Protein AF-A0A964Z8X9-F1 (afdb_monomer)

Nearest PDB structures (foldseek):
  7f8b-assembly1_A  TM=7.675E-01  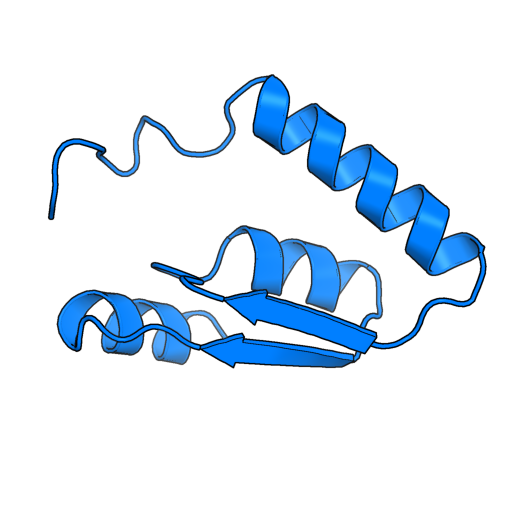e=2.578E-02  Mycolicibacterium smegmatis
  7f8a-assembly1_A  TM=7.657E-01  e=3.612E-02  Mycolicibacterium smegmatis
  7f8c-assembly1_A  TM=7.665E-01  e=8.111E-02  Mycolicibacterium smegmatis
  2avn-assembly1_A  TM=6.806E-01  e=1.215E-01  Thermotoga maritima MSB8
  6uk5-assembly1_B  TM=7.250E-01  e=1.821E-01  Micromonospora echinospora

Structure (mmCIF, N/CA/C/O backbone):
data_AF-A0A964Z8X9-F1
#
_entry.id   AF-A0A964Z8X9-F1
#
loop_
_atom_site.group_PDB
_atom_site.id
_atom_site.type_symbol
_atom_site.label_atom_id
_atom_site.label_alt_id
_atom_site.label_comp_id
_atom_site.label_asym_id
_atom_site.label_entity_id
_atom_site.label_seq_id
_atom_site.pdbx_PDB_ins_code
_atom_site.Cartn_x
_atom_site.Cartn_y
_atom_site.Cartn_z
_atom_site.occupancy
_atom_site.B_iso_or_equiv
_atom_site.auth_seq_id
_atom_site.auth_comp_id
_atom_site.auth_asym_id
_atom_site.auth_atom_id
_atom_site.pdbx_PDB_model_num
ATOM 1 N N . MET A 1 1 ? 14.664 0.792 -12.653 1.00 55.81 1 MET A N 1
ATOM 2 C CA . MET A 1 1 ? 13.419 1.509 -12.298 1.00 55.81 1 MET A CA 1
ATOM 3 C C . MET A 1 1 ? 13.442 2.876 -12.973 1.00 55.81 1 MET A C 1
ATOM 5 O O . MET A 1 1 ? 14.486 3.224 -13.507 1.00 55.81 1 MET A O 1
ATOM 9 N N . GLY A 1 2 ? 12.303 3.567 -13.087 1.00 62.34 2 GLY A N 1
ATOM 10 C CA . GLY A 1 2 ? 12.162 4.811 -13.861 1.00 62.34 2 GLY A CA 1
ATOM 11 C C . GLY A 1 2 ? 12.959 6.005 -13.309 1.0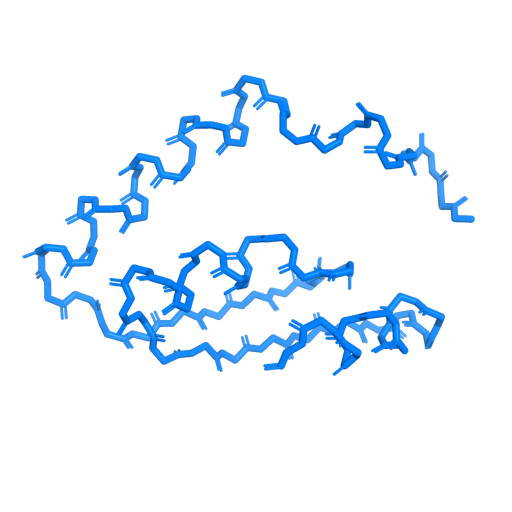0 62.34 2 GLY A C 1
ATOM 12 O O . GLY A 1 2 ? 14.023 5.854 -12.730 1.00 62.34 2 GLY A O 1
ATOM 13 N N . LYS A 1 3 ? 12.440 7.223 -13.492 1.00 65.19 3 LYS A N 1
ATOM 14 C CA . LYS A 1 3 ? 13.113 8.482 -13.107 1.00 65.19 3 LYS A CA 1
ATOM 15 C C . LYS A 1 3 ? 13.281 8.686 -11.584 1.00 65.19 3 LYS A C 1
ATOM 17 O O . LYS A 1 3 ? 13.944 9.638 -11.197 1.00 65.19 3 LYS A O 1
ATOM 22 N N . PHE A 1 4 ? 12.675 7.824 -10.769 1.00 66.44 4 PHE A N 1
ATOM 23 C CA . PHE A 1 4 ? 12.632 7.900 -9.308 1.00 66.44 4 PHE A CA 1
ATOM 24 C C . PHE A 1 4 ? 13.245 6.633 -8.699 1.00 66.44 4 PHE A C 1
ATOM 26 O O . PHE A 1 4 ? 13.003 5.527 -9.199 1.00 66.44 4 PHE A O 1
ATOM 33 N N . ASP A 1 5 ? 14.034 6.810 -7.644 1.00 73.12 5 ASP A N 1
ATOM 34 C CA . ASP A 1 5 ? 14.699 5.756 -6.872 1.00 73.12 5 ASP A CA 1
ATOM 35 C C . ASP A 1 5 ? 14.039 5.617 -5.486 1.00 73.12 5 ASP A C 1
ATOM 37 O O . ASP A 1 5 ? 13.244 6.444 -5.056 1.00 73.12 5 ASP A O 1
ATOM 41 N N . THR A 1 6 ? 14.372 4.563 -4.749 1.00 68.50 6 THR A N 1
ATOM 42 C CA . THR A 1 6 ? 13.935 4.315 -3.367 1.00 68.50 6 THR A CA 1
ATOM 43 C C . THR A 1 6 ? 14.276 5.450 -2.398 1.00 68.50 6 THR A C 1
ATOM 45 O O . THR A 1 6 ? 13.624 5.577 -1.365 1.00 68.50 6 THR A O 1
ATOM 48 N N . LEU A 1 7 ? 15.261 6.292 -2.733 1.00 69.56 7 LEU A N 1
ATOM 49 C CA . LEU A 1 7 ? 15.604 7.509 -1.990 1.00 69.56 7 LEU A CA 1
ATOM 50 C C . LEU A 1 7 ? 14.545 8.614 -2.113 1.00 69.56 7 LEU A C 1
ATOM 52 O O . LEU A 1 7 ? 14.521 9.512 -1.278 1.00 69.56 7 LEU A O 1
ATOM 56 N N . ASP A 1 8 ? 13.672 8.527 -3.117 1.00 80.94 8 ASP A N 1
ATOM 57 C CA . ASP A 1 8 ? 12.535 9.427 -3.315 1.00 80.94 8 ASP A CA 1
ATOM 58 C C . ASP A 1 8 ? 11.279 8.940 -2.569 1.00 80.94 8 ASP A C 1
ATOM 60 O O . ASP A 1 8 ? 10.198 9.486 -2.758 1.00 80.94 8 ASP A O 1
ATOM 64 N N . LEU A 1 9 ? 11.385 7.896 -1.738 1.00 82.56 9 LEU A N 1
ATOM 65 C CA . LEU A 1 9 ? 10.315 7.489 -0.827 1.00 82.56 9 LEU A CA 1
ATOM 66 C C . LEU A 1 9 ? 10.355 8.339 0.445 1.00 82.56 9 LEU A C 1
ATOM 68 O O . LEU A 1 9 ? 11.431 8.702 0.917 1.00 82.56 9 LEU A O 1
ATOM 72 N N . PHE A 1 10 ? 9.191 8.558 1.063 1.00 87.50 10 PHE A N 1
ATOM 73 C CA . PHE A 1 10 ? 9.060 9.364 2.286 1.00 87.50 10 PHE A CA 1
ATOM 74 C C . PHE A 1 10 ? 9.436 10.831 2.075 1.00 87.50 10 PHE A C 1
ATOM 76 O O . PHE A 1 10 ? 10.022 11.476 2.951 1.00 87.50 10 PHE A O 1
ATOM 83 N N . THR A 1 11 ? 9.066 11.372 0.919 1.00 91.31 11 THR A N 1
ATOM 84 C CA . THR A 1 11 ? 9.082 12.818 0.713 1.00 91.31 11 THR A CA 1
ATOM 85 C C . THR A 1 11 ? 8.203 13.511 1.765 1.00 91.31 11 THR A C 1
ATOM 87 O O . THR A 1 11 ? 7.304 12.886 2.342 1.00 91.31 11 THR A O 1
ATOM 90 N N 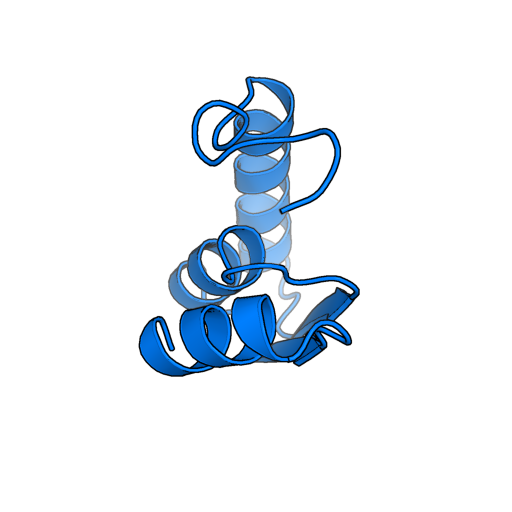. PRO A 1 12 ? 8.423 14.804 2.059 1.00 93.25 12 PRO A N 1
ATOM 91 C CA . PRO A 1 12 ? 7.518 15.561 2.922 1.00 93.25 12 PRO A CA 1
ATOM 92 C C . PRO A 1 12 ? 6.048 15.452 2.491 1.00 93.25 12 PRO A C 1
ATOM 94 O O . PRO A 1 12 ? 5.163 15.373 3.342 1.00 93.25 12 PRO A O 1
ATOM 97 N N . GLU A 1 13 ? 5.795 15.387 1.186 1.00 92.06 13 GLU A N 1
ATOM 98 C CA . GLU A 1 13 ? 4.474 15.185 0.598 1.00 92.06 13 GLU A CA 1
ATOM 99 C C . GLU A 1 13 ? 3.886 13.811 0.963 1.00 92.06 13 GLU A C 1
ATOM 101 O O . GLU A 1 13 ? 2.711 13.728 1.326 1.00 92.06 13 GLU A O 1
ATOM 106 N N . ASP A 1 14 ? 4.694 12.745 0.960 1.00 92.75 14 ASP A N 1
ATOM 107 C CA . ASP A 1 14 ? 4.262 11.412 1.408 1.00 92.75 14 ASP A CA 1
ATOM 108 C C . ASP A 1 14 ? 3.879 11.403 2.887 1.00 92.75 14 ASP A C 1
ATOM 110 O O . ASP A 1 14 ? 2.859 10.825 3.266 1.00 92.75 14 ASP A O 1
ATOM 114 N N . LEU A 1 15 ? 4.667 12.077 3.730 1.00 93.75 15 LEU A N 1
ATOM 115 C CA . LEU A 1 15 ? 4.382 12.180 5.162 1.00 93.75 15 LEU A CA 1
ATOM 116 C C . LEU A 1 15 ? 3.064 12.918 5.419 1.00 93.75 15 LEU A C 1
ATOM 118 O O . LEU A 1 15 ? 2.278 12.483 6.261 1.00 93.75 15 LEU A O 1
ATOM 122 N N . MET A 1 16 ? 2.794 13.991 4.670 1.00 95.88 16 MET A N 1
ATOM 123 C CA . MET A 1 16 ? 1.508 14.692 4.729 1.00 95.88 16 MET A CA 1
ATOM 124 C C . MET A 1 16 ? 0.352 13.784 4.289 1.00 95.88 16 MET A C 1
ATOM 126 O O . MET A 1 16 ? -0.664 13.715 4.978 1.00 95.88 16 MET A O 1
ATOM 130 N N . MET A 1 17 ? 0.520 13.013 3.209 1.00 95.56 17 MET A N 1
ATOM 131 C CA . MET A 1 17 ? -0.503 12.054 2.774 1.00 95.56 17 MET A CA 1
ATOM 132 C C . MET A 1 17 ? -0.774 10.961 3.817 1.00 95.56 17 MET A C 1
ATOM 134 O O . MET A 1 17 ? -1.920 10.551 3.994 1.00 95.56 17 MET A O 1
ATOM 138 N N . PHE A 1 18 ? 0.243 10.481 4.538 1.00 96.50 18 PHE A N 1
ATOM 139 C CA . PHE A 1 18 ? 0.040 9.482 5.593 1.00 96.50 18 PHE A CA 1
ATOM 140 C C . PHE A 1 18 ? -0.804 10.015 6.757 1.00 96.50 18 PHE A C 1
ATOM 142 O O . PHE A 1 18 ? -1.618 9.268 7.312 1.00 96.50 18 PHE A O 1
ATOM 149 N N . GLU A 1 19 ? -0.660 11.296 7.103 1.00 96.56 19 GLU A N 1
ATOM 150 C CA . GLU A 1 19 ? -1.529 11.953 8.083 1.00 96.56 19 GLU A CA 1
ATOM 151 C C . GLU A 1 19 ? -2.981 11.995 7.593 1.00 96.56 19 GLU A C 1
ATOM 153 O O . GLU A 1 19 ? -3.884 11.600 8.339 1.00 96.56 19 GLU A O 1
ATOM 158 N N . ASP A 1 20 ? -3.209 12.352 6.326 1.00 96.50 20 ASP A N 1
ATOM 159 C CA . ASP A 1 20 ? -4.545 12.348 5.718 1.00 96.50 20 ASP A CA 1
ATOM 160 C C . ASP A 1 20 ? -5.179 10.951 5.749 1.00 96.50 20 ASP A C 1
ATOM 162 O O . ASP A 1 20 ? -6.344 10.796 6.131 1.00 96.50 20 ASP A O 1
ATOM 166 N N . TYR A 1 21 ? -4.411 9.901 5.434 1.00 96.62 21 TYR A N 1
ATOM 167 C CA . TYR A 1 21 ? -4.890 8.520 5.541 1.00 96.62 21 TYR A CA 1
ATOM 168 C C . TYR A 1 21 ? -5.328 8.197 6.974 1.00 96.62 21 TYR A C 1
ATOM 170 O O . TYR A 1 21 ? -6.348 7.537 7.179 1.00 96.62 21 TYR A O 1
ATOM 178 N N . SER A 1 22 ? -4.594 8.684 7.980 1.00 95.75 22 SER A N 1
ATOM 179 C CA . SER A 1 22 ? -4.922 8.461 9.392 1.00 95.75 22 SER A CA 1
ATOM 180 C C . SER A 1 22 ? -6.227 9.153 9.807 1.00 95.75 22 SER A C 1
ATOM 182 O O . SER A 1 22 ? -7.013 8.590 10.577 1.00 95.75 22 SER A O 1
ATOM 184 N N . VAL A 1 23 ? -6.486 10.354 9.279 1.00 97.12 23 VAL A N 1
ATOM 185 C CA . VAL A 1 23 ? -7.731 11.097 9.505 1.00 97.12 23 VAL A CA 1
ATOM 186 C C . VAL A 1 23 ? -8.902 10.361 8.855 1.00 97.12 23 VAL A C 1
ATOM 188 O O . VAL A 1 23 ? -9.927 10.147 9.505 1.00 97.12 23 VAL A O 1
ATOM 191 N N . LEU A 1 24 ? -8.734 9.894 7.615 1.00 96.62 24 LEU A N 1
ATOM 192 C CA . LEU A 1 24 ? -9.753 9.132 6.888 1.00 96.62 24 LEU A CA 1
ATOM 193 C C . LEU A 1 24 ? -10.085 7.797 7.568 1.00 96.62 24 LEU A C 1
ATOM 195 O O . LEU A 1 24 ? -11.262 7.447 7.680 1.00 96.62 24 LEU A O 1
ATOM 199 N N . ALA A 1 25 ? -9.079 7.083 8.083 1.00 94.38 25 ALA A N 1
ATOM 200 C CA . ALA A 1 25 ? -9.282 5.841 8.832 1.00 94.38 25 ALA A CA 1
ATOM 201 C C . ALA A 1 25 ? -10.176 6.069 10.062 1.00 94.38 25 ALA A C 1
ATOM 203 O O . ALA A 1 25 ? -11.134 5.332 10.298 1.00 94.38 25 ALA A O 1
ATOM 204 N N . LYS A 1 26 ? -9.909 7.141 10.822 1.00 93.88 26 LYS A N 1
ATOM 205 C CA . LYS A 1 26 ? -10.724 7.542 11.984 1.00 93.88 26 LYS A CA 1
ATOM 206 C C . LYS A 1 26 ? -12.127 8.006 11.580 1.00 93.88 26 LYS A C 1
ATOM 208 O O . LYS A 1 26 ? -13.060 7.860 12.363 1.00 93.88 26 LYS A O 1
ATOM 213 N N . GLY A 1 27 ? -12.275 8.537 10.367 1.00 92.81 27 GLY A N 1
ATOM 214 C CA . GLY A 1 27 ? -13.549 8.944 9.774 1.00 92.81 27 GLY A CA 1
ATOM 215 C C . GLY A 1 27 ? -14.438 7.790 9.293 1.00 92.81 27 GLY A C 1
ATOM 216 O O . GLY A 1 27 ? -15.556 8.043 8.850 1.00 92.81 27 GLY A O 1
ATOM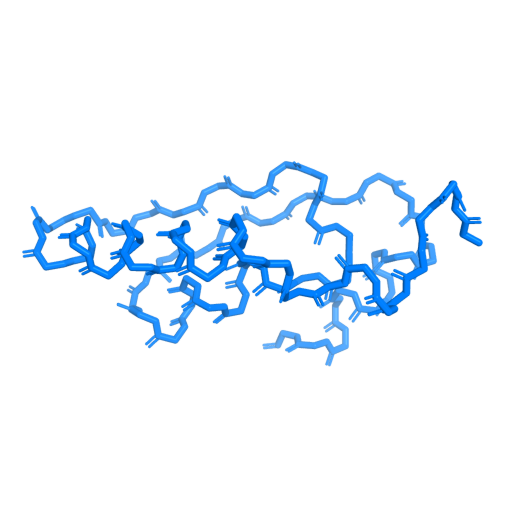 217 N N . GLY A 1 28 ? -13.980 6.536 9.383 1.00 88.75 28 GLY A N 1
ATOM 218 C CA . GLY A 1 28 ? -14.759 5.349 9.013 1.00 88.75 28 GLY A CA 1
ATOM 219 C C . GLY A 1 28 ? -14.562 4.872 7.572 1.00 88.75 28 GLY A C 1
ATOM 220 O O . GLY A 1 28 ? -15.225 3.920 7.152 1.00 88.75 28 GLY A O 1
ATOM 221 N N . CYS A 1 29 ? -13.644 5.477 6.811 1.00 90.31 29 CYS A N 1
ATOM 222 C CA . CYS A 1 29 ? -13.214 4.916 5.533 1.00 90.31 29 CYS A CA 1
ATOM 223 C C . CYS A 1 29 ? -12.478 3.594 5.785 1.00 90.31 29 CYS A C 1
ATOM 225 O O . CYS A 1 29 ? -11.503 3.549 6.528 1.00 90.31 29 CYS A O 1
ATOM 227 N N . ASN A 1 30 ? -12.939 2.511 5.162 1.00 93.19 30 ASN A N 1
ATOM 228 C CA . ASN A 1 30 ? -12.430 1.162 5.419 1.00 93.19 30 ASN A CA 1
ATOM 229 C C . ASN A 1 30 ? -11.758 0.510 4.204 1.00 93.19 30 ASN A C 1
ATOM 231 O O . ASN A 1 30 ? -11.252 -0.601 4.329 1.00 93.19 30 ASN A O 1
ATOM 235 N N . GLN A 1 31 ? -11.745 1.167 3.043 1.00 97.31 31 GLN A N 1
ATOM 236 C CA . GLN A 1 31 ? -11.172 0.640 1.807 1.00 97.31 31 GLN A CA 1
ATOM 237 C C . GLN A 1 31 ? -10.157 1.626 1.225 1.00 97.31 31 GLN A C 1
ATOM 239 O O . GLN A 1 31 ? -10.419 2.824 1.171 1.00 97.31 31 GLN A O 1
ATOM 244 N N . PHE A 1 32 ? -9.013 1.108 0.781 1.00 97.75 32 PHE A N 1
ATOM 245 C CA . PHE A 1 32 ? -7.944 1.877 0.147 1.00 97.75 32 PHE A CA 1
ATOM 246 C C . PHE A 1 32 ? -7.599 1.234 -1.195 1.00 97.75 32 PHE A C 1
ATOM 248 O O . PHE A 1 32 ? -7.354 0.028 -1.252 1.00 97.75 32 PHE A O 1
ATOM 255 N N . VAL A 1 33 ? -7.616 2.016 -2.273 1.00 97.88 33 VAL A N 1
ATOM 256 C CA . VAL A 1 33 ? -7.286 1.546 -3.624 1.00 97.88 33 VAL A CA 1
ATOM 257 C C . VAL A 1 33 ? -6.030 2.271 -4.088 1.00 97.88 33 VAL A C 1
ATOM 259 O O . VAL A 1 33 ? -6.053 3.488 -4.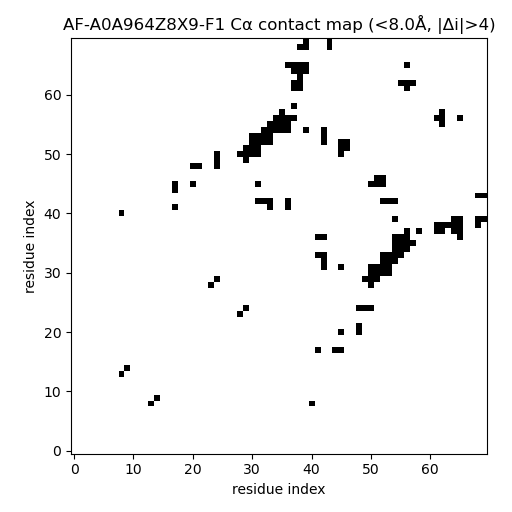236 1.00 97.88 33 VAL A O 1
ATOM 262 N N . ASP A 1 34 ? -4.954 1.518 -4.299 1.00 97.31 34 ASP A N 1
ATOM 263 C CA . ASP A 1 34 ? -3.628 2.026 -4.654 1.00 97.31 34 ASP A CA 1
ATOM 264 C C . ASP A 1 34 ? -3.299 1.645 -6.104 1.00 97.31 34 ASP A C 1
ATOM 266 O O . ASP A 1 34 ? -3.075 0.471 -6.414 1.00 97.31 34 ASP A O 1
ATOM 270 N N . ILE A 1 35 ? -3.349 2.618 -7.015 1.00 96.94 35 ILE A N 1
ATOM 271 C CA . ILE A 1 35 ? -3.103 2.415 -8.448 1.00 96.94 35 ILE A CA 1
ATOM 272 C C . ILE A 1 35 ? -1.697 2.912 -8.768 1.00 96.94 35 ILE A C 1
ATOM 274 O O . ILE A 1 35 ? -1.411 4.092 -8.588 1.00 96.94 35 ILE A O 1
ATOM 278 N N . GLY A 1 36 ? -0.849 2.032 -9.300 1.00 94.00 36 GLY A N 1
ATOM 279 C CA . GLY A 1 36 ? 0.581 2.318 -9.425 1.00 94.00 36 GLY A CA 1
ATOM 280 C C . GLY A 1 36 ? 1.281 2.174 -8.077 1.00 94.00 36 GLY A C 1
ATOM 281 O O . GLY A 1 36 ? 2.089 3.020 -7.702 1.00 94.00 36 GLY A O 1
ATOM 282 N N . ALA A 1 37 ? 0.934 1.112 -7.342 1.00 95.31 37 ALA A N 1
ATOM 283 C CA . ALA A 1 37 ? 1.383 0.877 -5.973 1.00 95.31 37 ALA A CA 1
ATOM 284 C C . ALA A 1 37 ? 2.912 0.748 -5.838 1.00 95.31 37 ALA A C 1
ATOM 286 O O . ALA A 1 37 ? 3.433 0.784 -4.720 1.00 95.31 37 ALA A O 1
ATOM 287 N N . ASN A 1 38 ? 3.641 0.606 -6.953 1.00 93.69 38 ASN A N 1
ATOM 288 C CA . ASN A 1 38 ? 5.087 0.449 -7.000 1.00 93.69 38 ASN A CA 1
ATOM 289 C C . ASN A 1 38 ? 5.498 -0.711 -6.077 1.00 93.69 38 ASN A C 1
ATOM 291 O O . ASN A 1 38 ? 4.939 -1.797 -6.192 1.00 93.69 38 ASN A O 1
ATOM 295 N N . ILE A 1 39 ? 6.413 -0.502 -5.128 1.00 94.50 39 ILE A N 1
ATOM 296 C CA . ILE A 1 39 ? 6.800 -1.513 -4.136 1.00 94.50 39 ILE A CA 1
ATOM 297 C C . ILE A 1 39 ? 5.859 -1.590 -2.915 1.00 94.50 39 ILE A C 1
ATOM 299 O O . ILE A 1 39 ? 6.103 -2.386 -2.011 1.00 94.50 39 ILE A O 1
ATOM 303 N N . GLY A 1 40 ? 4.802 -0.774 -2.849 1.00 95.44 40 GLY A N 1
ATOM 304 C CA . GLY A 1 40 ? 3.729 -0.894 -1.855 1.00 95.44 40 GLY A CA 1
ATOM 305 C C . GLY A 1 40 ? 3.804 0.017 -0.633 1.00 95.44 40 GLY A C 1
ATOM 306 O O . GLY A 1 40 ? 3.208 -0.320 0.389 1.00 95.44 40 GLY A O 1
ATOM 307 N N . LEU A 1 41 ? 4.508 1.152 -0.690 1.00 95.50 41 LEU A N 1
ATOM 308 C CA . LEU A 1 41 ? 4.660 2.036 0.474 1.00 95.50 41 LEU A CA 1
ATOM 309 C C . LEU A 1 41 ? 3.309 2.547 1.019 1.00 95.50 41 LEU A C 1
ATOM 311 O O . LEU A 1 41 ? 2.991 2.309 2.186 1.00 95.50 41 LEU A O 1
ATOM 315 N N . HIS A 1 42 ? 2.497 3.204 0.183 1.00 96.38 42 HIS A N 1
ATOM 316 C CA . HIS A 1 42 ? 1.202 3.772 0.595 1.00 96.38 42 HIS A CA 1
ATOM 317 C C . HIS A 1 42 ? 0.227 2.674 1.010 1.00 96.38 42 HIS A C 1
ATOM 319 O O . HIS A 1 42 ? -0.361 2.733 2.090 1.00 96.38 42 HIS A O 1
ATOM 325 N N . SER A 1 43 ? 0.144 1.622 0.198 1.00 97.56 43 SER A N 1
ATOM 326 C CA . SER A 1 43 ? -0.543 0.374 0.512 1.00 97.56 43 SER A CA 1
ATOM 327 C C . SER A 1 43 ? -0.233 -0.170 1.914 1.00 97.56 43 SER A C 1
ATOM 329 O O . SER A 1 43 ? -1.151 -0.502 2.666 1.00 97.56 43 SER A O 1
ATOM 331 N N . LEU A 1 44 ? 1.041 -0.244 2.309 1.00 97.12 44 LEU A N 1
ATOM 332 C CA . LEU A 1 44 ? 1.430 -0.736 3.631 1.00 97.12 44 LEU A CA 1
ATOM 333 C C . LEU A 1 44 ? 1.034 0.208 4.761 1.00 97.12 44 LEU A C 1
ATOM 335 O O . LEU A 1 44 ? 0.573 -0.257 5.807 1.00 97.12 44 LEU A O 1
ATOM 339 N N . VAL A 1 45 ? 1.204 1.516 4.571 1.00 97.00 45 VAL A N 1
ATOM 340 C CA . VAL A 1 45 ? 0.777 2.513 5.560 1.00 97.00 45 VAL A CA 1
ATOM 341 C C . VAL A 1 45 ? -0.738 2.440 5.759 1.00 97.00 45 VAL A C 1
ATOM 343 O O . VAL A 1 45 ? -1.196 2.306 6.893 1.00 97.00 45 VAL A O 1
ATOM 346 N N . ALA A 1 46 ? -1.518 2.407 4.677 1.00 97.31 46 ALA A N 1
ATOM 347 C CA . ALA A 1 46 ? -2.967 2.249 4.739 1.00 97.31 46 ALA A CA 1
ATOM 348 C C . ALA A 1 46 ? -3.374 0.929 5.425 1.00 97.31 46 ALA A C 1
ATOM 350 O O . ALA A 1 46 ? -4.217 0.925 6.323 1.00 97.31 46 ALA A O 1
ATOM 351 N N . LYS A 1 47 ? -2.728 -0.197 5.094 1.00 96.88 47 LYS A N 1
ATOM 352 C CA . LYS A 1 47 ? -2.978 -1.488 5.764 1.00 96.88 47 LYS A CA 1
ATOM 353 C C . LYS A 1 47 ? -2.734 -1.398 7.276 1.00 96.88 47 LYS A C 1
ATOM 355 O O . LYS A 1 47 ? -3.552 -1.884 8.053 1.00 96.88 47 LYS A O 1
ATOM 360 N N . LYS A 1 48 ? -1.649 -0.739 7.708 1.00 96.19 48 LYS A N 1
ATOM 361 C CA . LYS A 1 48 ? -1.337 -0.519 9.136 1.00 96.19 48 LYS A CA 1
ATOM 362 C C . LYS A 1 48 ? -2.349 0.386 9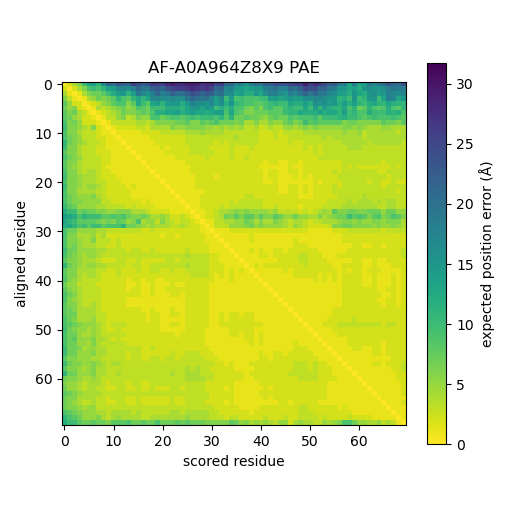.841 1.00 96.19 48 LYS A C 1
ATOM 364 O O . LYS A 1 48 ? -2.593 0.199 11.028 1.00 96.19 48 LYS A O 1
ATOM 369 N N . LEU A 1 49 ? -2.946 1.331 9.119 1.00 96.25 49 LEU A N 1
ATOM 370 C CA . LEU A 1 49 ? -4.005 2.210 9.621 1.00 96.25 49 LEU A CA 1
ATOM 371 C C . LEU A 1 49 ? -5.393 1.540 9.647 1.00 96.25 49 LEU A C 1
ATOM 373 O O . LEU A 1 49 ? -6.352 2.156 10.103 1.00 96.25 49 LEU A O 1
ATOM 377 N N . GLY A 1 50 ? -5.506 0.281 9.209 1.00 95.56 50 GLY A N 1
ATOM 378 C CA . GLY A 1 50 ? -6.730 -0.519 9.307 1.00 95.56 50 GLY A CA 1
ATOM 379 C C . GLY A 1 50 ? -7.592 -0.545 8.044 1.00 95.56 50 GLY A C 1
ATOM 380 O O . GLY A 1 50 ? -8.692 -1.097 8.073 1.00 95.56 50 GLY A O 1
ATOM 381 N N . PHE A 1 51 ? -7.113 0.004 6.925 1.00 97.75 51 PHE A N 1
ATOM 382 C CA . PHE A 1 51 ? -7.823 -0.093 5.653 1.00 97.75 51 PHE A CA 1
ATOM 383 C C . PHE A 1 51 ? -7.751 -1.510 5.062 1.00 97.75 51 PHE A C 1
ATOM 385 O O . PHE A 1 51 ? -6.732 -2.201 5.136 1.00 97.75 51 PHE A O 1
ATOM 392 N N . LYS A 1 52 ? -8.812 -1.910 4.359 1.00 97.69 52 LYS A N 1
ATOM 393 C CA . LYS A 1 52 ? -8.803 -3.017 3.403 1.00 97.69 52 LYS A CA 1
ATOM 394 C C . LYS A 1 52 ? -8.205 -2.528 2.086 1.00 97.69 52 LYS A C 1
ATOM 396 O O . LYS A 1 52 ? -8.835 -1.760 1.359 1.00 97.69 52 LYS A O 1
ATOM 401 N N . VAL A 1 53 ? -6.991 -2.976 1.791 1.00 97.94 53 VAL A N 1
ATOM 402 C CA . VAL A 1 53 ? -6.207 -2.484 0.653 1.00 97.94 53 VAL A CA 1
ATOM 403 C C . VAL A 1 53 ? -6.433 -3.335 -0.596 1.00 97.94 53 VAL A C 1
ATOM 405 O O . VAL A 1 53 ? -6.409 -4.564 -0.531 1.00 97.94 53 VAL A O 1
ATOM 408 N N . VAL A 1 54 ? -6.617 -2.670 -1.735 1.00 97.94 54 VAL A N 1
ATOM 409 C CA . VAL A 1 54 ? -6.514 -3.242 -3.081 1.00 97.94 54 VAL A CA 1
ATOM 410 C C . VAL A 1 54 ? -5.419 -2.474 -3.811 1.00 97.94 54 VAL A C 1
ATOM 412 O O . VAL A 1 54 ? -5.574 -1.284 -4.061 1.00 97.94 54 VAL 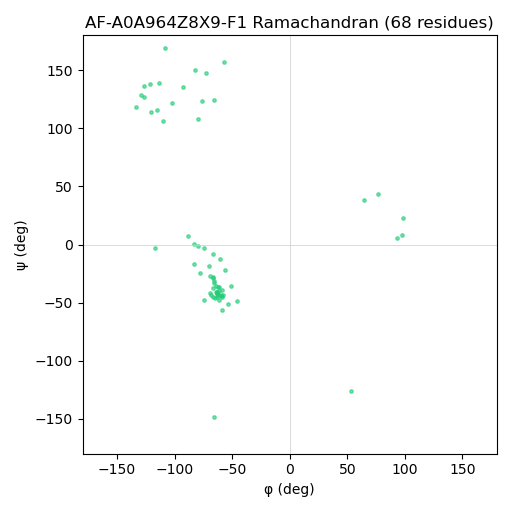A O 1
ATOM 415 N N . ALA A 1 55 ? -4.320 -3.148 -4.132 1.00 97.75 55 ALA A N 1
ATOM 416 C CA . ALA A 1 55 ? -3.162 -2.548 -4.782 1.00 97.75 55 ALA A CA 1
ATOM 417 C C . ALA A 1 55 ? -2.986 -3.114 -6.194 1.00 97.75 55 ALA A C 1
ATOM 419 O O . ALA A 1 55 ? -3.146 -4.318 -6.405 1.00 97.75 55 ALA A O 1
ATOM 420 N N . TYR A 1 56 ? -2.649 -2.253 -7.149 1.00 97.56 56 TYR A N 1
ATOM 421 C CA . TYR A 1 56 ? -2.343 -2.629 -8.523 1.00 97.56 56 TYR A CA 1
ATOM 422 C C . TYR A 1 56 ? -1.018 -2.004 -8.955 1.00 97.56 56 TYR A C 1
ATOM 424 O O . TYR A 1 56 ? -0.843 -0.790 -8.857 1.00 97.56 56 TYR A O 1
ATOM 432 N N . GLU A 1 57 ? -0.116 -2.830 -9.480 1.00 96.25 57 GLU A N 1
ATOM 433 C CA . GLU A 1 57 ? 1.151 -2.397 -10.064 1.00 96.25 57 GLU A CA 1
ATOM 434 C C . GLU A 1 57 ? 1.353 -3.102 -11.415 1.00 96.25 57 GLU A C 1
ATOM 436 O O . GLU A 1 57 ? 1.379 -4.335 -11.449 1.00 96.25 57 GLU A O 1
ATOM 441 N N . PRO A 1 58 ? 1.439 -2.353 -12.530 1.00 95.44 58 PRO A N 1
ATOM 442 C CA . PRO A 1 58 ? 1.603 -2.943 -13.855 1.00 95.44 58 PRO A CA 1
ATOM 443 C C . PRO A 1 58 ? 3.037 -3.401 -14.161 1.00 95.44 58 PRO A C 1
ATOM 445 O O . PRO A 1 58 ? 3.202 -4.272 -15.017 1.00 95.44 58 PRO A O 1
ATOM 448 N N . ASP A 1 59 ? 4.068 -2.834 -13.522 1.00 94.88 59 ASP A N 1
ATOM 449 C CA . ASP A 1 59 ? 5.448 -3.270 -13.737 1.00 94.88 59 ASP A CA 1
ATOM 450 C C . ASP A 1 59 ? 5.720 -4.595 -12.999 1.00 94.88 59 ASP A C 1
ATOM 452 O O . ASP A 1 59 ? 5.558 -4.671 -11.779 1.00 94.88 59 ASP A O 1
ATOM 456 N N . PRO A 1 60 ? 6.156 -5.659 -13.696 1.00 95.44 60 PRO A N 1
ATOM 457 C CA . PRO A 1 60 ? 6.297 -6.983 -13.094 1.00 95.44 60 PRO A CA 1
ATOM 458 C C . PRO A 1 60 ? 7.387 -7.052 -12.016 1.00 95.44 60 PRO A C 1
ATOM 460 O O . PRO A 1 60 ? 7.266 -7.849 -11.088 1.00 95.44 60 PRO A O 1
ATOM 463 N N . VAL A 1 61 ? 8.437 -6.228 -12.113 1.00 94.12 61 VAL A N 1
ATOM 464 C CA . VAL A 1 61 ? 9.523 -6.201 -11.123 1.00 94.12 61 VAL A CA 1
ATOM 465 C C . VAL A 1 61 ? 9.038 -5.516 -9.848 1.00 94.12 61 VAL A C 1
ATOM 467 O O . VAL A 1 61 ? 9.188 -6.064 -8.757 1.00 94.12 61 VAL A O 1
ATOM 470 N N . ASN A 1 62 ? 8.395 -4.355 -9.973 1.00 93.75 62 ASN A N 1
ATOM 471 C CA . ASN A 1 62 ? 7.781 -3.672 -8.835 1.00 93.75 62 ASN A CA 1
ATOM 472 C C . ASN A 1 62 ? 6.682 -4.524 -8.197 1.00 93.75 62 ASN A C 1
ATOM 47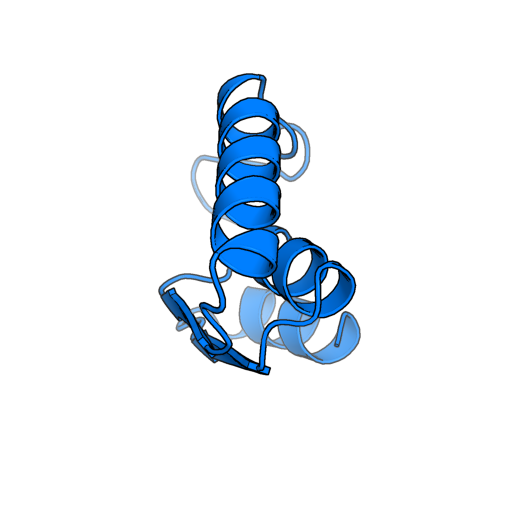4 O O . ASN A 1 62 ? 6.620 -4.609 -6.975 1.00 93.75 62 ASN A O 1
ATOM 478 N N . PHE A 1 63 ? 5.872 -5.216 -9.002 1.00 95.69 63 PHE A N 1
ATOM 479 C CA . PHE A 1 63 ? 4.848 -6.134 -8.511 1.00 95.69 63 PHE A CA 1
ATOM 480 C C . PHE A 1 63 ? 5.445 -7.296 -7.695 1.00 95.69 63 PHE A C 1
ATOM 482 O O . PHE A 1 63 ? 4.882 -7.702 -6.676 1.00 95.69 63 PHE A O 1
ATOM 489 N N . GLU A 1 64 ? 6.618 -7.812 -8.074 1.00 96.50 64 GLU A N 1
ATOM 490 C CA . GLU A 1 64 ? 7.332 -8.808 -7.267 1.00 96.50 64 GLU A CA 1
ATOM 491 C C . GLU A 1 64 ? 7.750 -8.239 -5.898 1.00 96.50 64 GLU A C 1
ATOM 493 O O . GLU A 1 64 ? 7.605 -8.904 -4.872 1.00 96.50 64 GLU A O 1
ATOM 498 N N . TYR A 1 65 ? 8.229 -6.994 -5.842 1.00 95.06 65 TYR A N 1
ATOM 499 C CA . TYR A 1 65 ? 8.534 -6.334 -4.567 1.00 95.06 65 TYR A CA 1
ATOM 500 C C . TYR A 1 65 ? 7.274 -6.035 -3.745 1.00 95.06 65 TYR A C 1
ATOM 502 O O . TYR A 1 65 ? 7.254 -6.304 -2.544 1.00 95.06 65 TYR A O 1
ATOM 510 N N . LEU A 1 66 ? 6.212 -5.545 -4.388 1.00 95.44 66 LEU A N 1
ATOM 511 C CA . LEU A 1 66 ? 4.904 -5.302 -3.781 1.00 95.44 66 LEU A CA 1
ATOM 512 C C . LEU A 1 66 ? 4.382 -6.558 -3.085 1.00 95.44 66 LEU A C 1
ATOM 514 O O . LEU A 1 66 ? 4.022 -6.516 -1.913 1.00 95.44 66 LEU A O 1
ATOM 518 N N . THR A 1 67 ? 4.379 -7.690 -3.790 1.00 95.81 67 THR A N 1
ATOM 519 C CA . THR A 1 67 ? 3.882 -8.964 -3.253 1.00 95.81 67 THR A CA 1
ATOM 520 C C . THR A 1 67 ? 4.729 -9.499 -2.100 1.00 95.81 67 THR A C 1
ATOM 522 O O . THR A 1 67 ? 4.170 -10.078 -1.175 1.00 95.81 67 THR A O 1
ATOM 525 N N . LYS A 1 68 ? 6.050 -9.271 -2.096 1.00 96.44 68 LYS A N 1
ATOM 526 C CA . LYS A 1 68 ? 6.937 -9.638 -0.971 1.00 96.44 68 LYS A CA 1
ATOM 5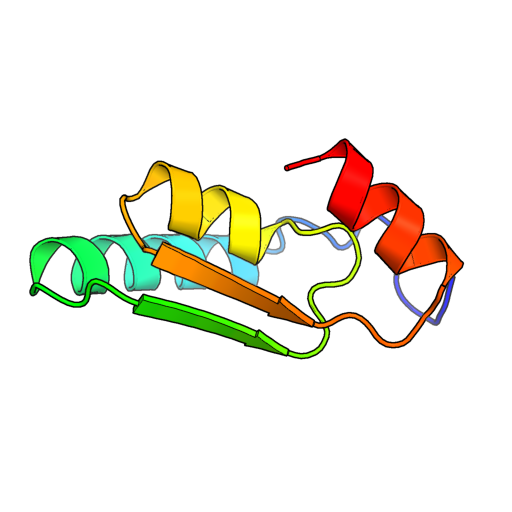27 C C . LYS A 1 68 ? 6.716 -8.795 0.284 1.00 96.44 68 LYS A C 1
ATOM 529 O O . LYS A 1 68 ? 7.019 -9.252 1.382 1.00 96.44 68 LYS A O 1
ATOM 534 N N . ASN A 1 69 ? 6.240 -7.566 0.117 1.00 91.88 69 ASN A N 1
ATOM 535 C CA . ASN A 1 69 ? 6.042 -6.621 1.208 1.00 91.88 69 ASN A CA 1
ATOM 536 C C . ASN A 1 69 ? 4.705 -6.817 1.945 1.00 91.88 69 ASN A C 1
ATOM 538 O O . ASN A 1 69 ? 4.552 -6.296 3.050 1.00 91.88 69 ASN A O 1
ATOM 542 N N . PHE A 1 70 ? 3.749 -7.538 1.349 1.00 87.19 70 PHE A N 1
ATOM 543 C CA . PHE A 1 70 ? 2.380 -7.710 1.851 1.00 87.19 70 PHE A CA 1
ATOM 544 C C . PHE A 1 70 ? 2.182 -8.887 2.806 1.00 87.19 70 PHE A C 1
ATOM 546 O O . PHE A 1 70 ? 1.314 -8.716 3.707 1.00 87.19 70 PHE A O 1
#

Sequence (70 aa):
MGKFDTLDLFTPEDLMMFEDYSVLAKGGCNQFVDIGANIGLHSLVAKKLGFKVVAYEPDPVNFEYLTKNF

Foldseek 3Di:
DPPDDPVPPPDVVNVVVLVVLLVVLVVVAAAAEAEQCQLNPVVVSNVVSRHDYDYDHPDVVSVVNNVVVD

Secondary structure (DSSP, 8-state):
--S--GGGTT-HHHHHHHHHHHHHHHTT--EEEEET-TTSHHHHHHHHTT-EEEEE--SHHHHHHHHHH-

Radius of gyration: 12.25 Å; Cα contacts (8 Å, |Δi|>4): 83; chains: 1; bounding box: 30×25×26 Å

pLDDT: mean 91.88, std 9.39, range [55.81, 97.94]

Solvent-accessible surface area (backbone atoms only — not comparable to full-atom values): 4129 Å² total; per-residue (Å²): 125,74,100,63,57,82,84,67,55,81,39,74,67,51,55,54,50,53,52,52,51,51,53,40,36,77,71,67,52,52,70,42,79,33,81,68,32,44,56,28,67,66,53,50,53,42,42,74,62,64,28,50,66,48,74,40,44,89,51,69,69,37,33,54,45,23,63,73,68,108

Mean predicted aligned error: 3.81 Å